Protein AF-A0A7J4SE80-F1 (afdb_monomer_lite)

Radius of gyration: 11.25 Å; chains: 1; bounding box: 26×13×32 Å

Secondary structure (DSSP, 8-state):
-EEEEEEETTEEEEEEE-TTTTT---HHHHHHHHHHHHHHHS-TT--EEEE-

Foldseek 3Di:
DDWDWDDDFQETETEQDPVPPRSDDDPVSVVVVVVVVVVSVPDPRHDYYHYD

Structure (mmCIF, N/CA/C/O backbone):
data_AF-A0A7J4SE80-F1
#
_entry.id   AF-A0A7J4SE80-F1
#
loop_
_atom_site.group_PDB
_atom_site.id
_atom_site.type_symbol
_atom_site.label_atom_id
_atom_site.label_alt_id
_atom_site.label_comp_id
_atom_site.label_asym_id
_atom_site.label_entity_id
_atom_site.label_seq_id
_atom_site.pdbx_PDB_ins_code
_atom_site.Cartn_x
_atom_site.Cartn_y
_atom_site.Cartn_z
_atom_site.occupancy
_atom_site.B_iso_or_equiv
_atom_site.auth_seq_id
_atom_site.auth_comp_id
_atom_site.auth_asym_id
_atom_site.auth_atom_id
_atom_site.pdbx_PDB_model_num
ATOM 1 N N . MET A 1 1 ? 11.415 2.250 -8.248 1.00 65.06 1 MET A N 1
ATOM 2 C CA . MET A 1 1 ? 10.048 1.897 -7.817 1.00 65.06 1 MET A CA 1
ATOM 3 C C . MET A 1 1 ? 9.538 2.834 -6.741 1.00 65.06 1 MET A C 1
ATOM 5 O O . MET A 1 1 ? 10.278 3.113 -5.803 1.00 65.06 1 MET A O 1
ATOM 9 N N . THR A 1 2 ? 8.283 3.272 -6.856 1.00 66.12 2 THR A N 1
ATOM 10 C CA . THR A 1 2 ? 7.586 4.038 -5.816 1.00 66.12 2 THR A CA 1
ATOM 11 C C . THR A 1 2 ? 6.466 3.174 -5.245 1.00 66.12 2 THR A C 1
ATOM 13 O O . THR A 1 2 ? 5.633 2.664 -5.988 1.00 66.12 2 THR A O 1
ATOM 16 N N . VAL A 1 3 ? 6.448 2.989 -3.925 1.00 76.06 3 VAL A N 1
ATOM 17 C CA . VAL A 1 3 ? 5.323 2.347 -3.236 1.00 76.06 3 VAL A CA 1
ATOM 18 C C . VAL A 1 3 ? 4.384 3.457 -2.782 1.00 76.06 3 VAL A C 1
ATOM 20 O O . VAL A 1 3 ? 4.735 4.259 -1.918 1.00 76.06 3 VAL A O 1
ATOM 23 N N . GLY A 1 4 ? 3.221 3.558 -3.418 1.00 83.19 4 GLY A N 1
ATOM 24 C CA . GLY A 1 4 ? 2.177 4.493 -3.012 1.00 83.19 4 GLY A CA 1
ATOM 25 C C . GLY A 1 4 ? 1.311 3.859 -1.934 1.00 83.19 4 GLY A C 1
ATOM 26 O O . GLY A 1 4 ? 0.881 2.723 -2.098 1.00 83.19 4 GLY A O 1
ATOM 27 N N . VAL A 1 5 ? 1.027 4.580 -0.850 1.00 87.00 5 VAL A N 1
ATOM 28 C CA . VAL A 1 5 ? 0.115 4.103 0.195 1.00 87.00 5 VAL A CA 1
ATOM 29 C C . VAL A 1 5 ? -0.987 5.123 0.414 1.00 87.00 5 VAL A C 1
ATOM 31 O O . VAL A 1 5 ? -0.720 6.297 0.671 1.00 87.00 5 VAL A O 1
ATOM 34 N N . VAL A 1 6 ? -2.232 4.665 0.329 1.00 89.44 6 VAL A N 1
ATOM 35 C CA . VAL A 1 6 ? -3.416 5.454 0.667 1.00 89.44 6 VAL A CA 1
ATOM 36 C C . VAL A 1 6 ? -4.203 4.717 1.738 1.00 89.44 6 VAL A C 1
ATOM 38 O O . VAL A 1 6 ? -4.645 3.589 1.529 1.00 89.44 6 VAL A O 1
ATOM 41 N N . THR A 1 7 ? -4.414 5.368 2.877 1.00 89.94 7 THR A N 1
ATOM 42 C CA . THR A 1 7 ? -5.221 4.811 3.965 1.00 89.94 7 THR A CA 1
ATOM 43 C C .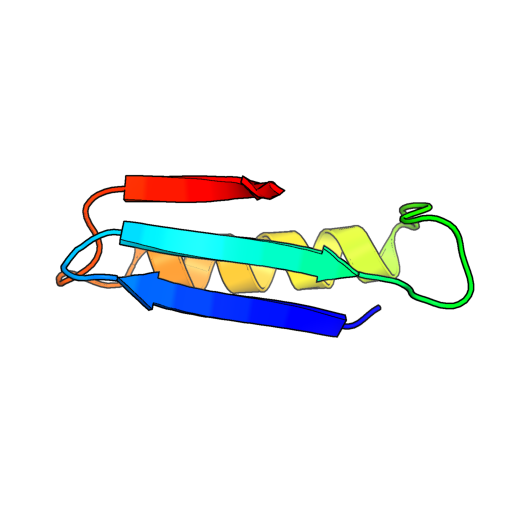 THR A 1 7 ? -6.685 5.217 3.803 1.00 89.94 7 THR A C 1
ATOM 45 O O . THR A 1 7 ? -7.008 6.402 3.722 1.00 89.94 7 THR A O 1
ATOM 48 N N . GLN A 1 8 ? -7.584 4.233 3.771 1.00 89.56 8 GLN A N 1
ATOM 49 C CA . GLN A 1 8 ? -9.035 4.411 3.745 1.00 89.56 8 GLN A CA 1
ATOM 50 C C . GLN A 1 8 ? -9.650 3.729 4.972 1.00 89.56 8 GLN A C 1
ATOM 52 O O . GLN A 1 8 ? -9.828 2.510 5.013 1.00 89.56 8 GLN A O 1
ATOM 57 N N . GLY A 1 9 ? -9.945 4.516 6.009 1.00 91.06 9 GLY A N 1
ATOM 58 C CA . GLY A 1 9 ? -10.342 3.971 7.308 1.00 91.06 9 GLY A CA 1
ATOM 59 C C . GLY A 1 9 ? -9.203 3.15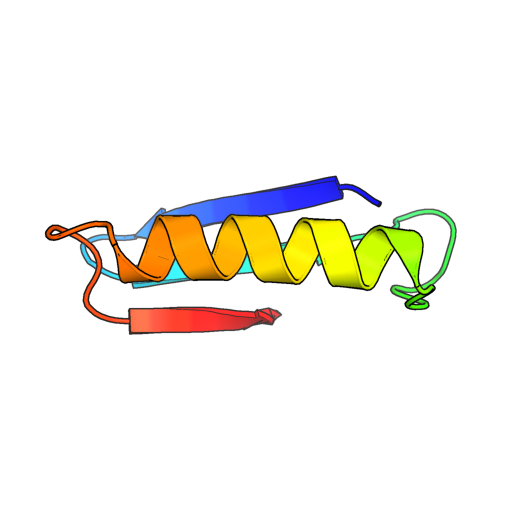1 7.916 1.00 91.06 9 GLY A C 1
ATOM 60 O O . GLY A 1 9 ? -8.118 3.678 8.117 1.00 91.06 9 GLY A O 1
ATOM 61 N N . GLN A 1 10 ? -9.439 1.862 8.167 1.00 93.19 10 GLN A N 1
ATOM 62 C CA . GLN A 1 10 ? -8.429 0.922 8.681 1.00 93.19 10 GLN A CA 1
ATOM 63 C C . GLN A 1 10 ? -7.786 0.068 7.574 1.00 93.19 10 GLN A C 1
ATOM 65 O O . GLN A 1 10 ? -7.217 -0.990 7.843 1.00 93.19 10 GLN A O 1
ATOM 70 N N . THR A 1 11 ? -7.930 0.476 6.313 1.00 92.94 11 THR A N 1
ATOM 71 C CA . THR A 1 11 ? -7.403 -0.256 5.156 1.00 92.94 11 THR A CA 1
ATOM 72 C C . THR A 1 11 ? -6.276 0.530 4.514 1.00 92.94 11 THR A C 1
ATOM 74 O O . THR A 1 11 ? -6.491 1.667 4.099 1.00 92.94 11 THR A O 1
ATOM 77 N N . ALA A 1 12 ? -5.098 -0.076 4.386 1.00 92.62 12 ALA A N 1
ATOM 78 C CA . ALA A 1 12 ? -4.015 0.461 3.572 1.00 92.62 12 ALA A CA 1
ATOM 79 C C . ALA A 1 12 ? -4.131 -0.082 2.144 1.00 92.62 12 ALA A C 1
ATOM 81 O O . ALA A 1 12 ? -4.059 -1.291 1.926 1.00 92.62 12 ALA A O 1
ATOM 82 N N . VAL A 1 13 ? -4.302 0.804 1.166 1.00 91.62 13 VAL A N 1
ATOM 83 C CA . VAL A 1 13 ? -4.209 0.471 -0.258 1.00 91.62 13 VAL A CA 1
ATOM 84 C C . VAL A 1 13 ? -2.790 0.781 -0.711 1.00 91.62 13 VAL A C 1
ATOM 86 O O . VAL A 1 13 ? -2.374 1.939 -0.704 1.00 91.62 13 VAL A O 1
ATOM 89 N N . VAL A 1 14 ? -2.049 -0.265 -1.061 1.00 89.00 14 VAL A N 1
ATOM 90 C CA . VAL A 1 14 ? -0.652 -0.209 -1.481 1.00 89.00 14 VAL A CA 1
ATOM 91 C C . VAL A 1 14 ? -0.600 -0.362 -2.995 1.00 89.00 14 VAL A C 1
ATOM 93 O O . VAL A 1 14 ? -0.879 -1.437 -3.520 1.00 89.00 14 VAL A O 1
ATOM 96 N N . THR A 1 15 ? -0.239 0.716 -3.682 1.00 86.12 15 THR A N 1
ATOM 97 C CA . THR A 1 15 ? -0.041 0.738 -5.129 1.00 86.12 15 THR A CA 1
ATOM 98 C C . THR A 1 15 ? 1.428 0.512 -5.441 1.00 86.12 15 THR A C 1
ATOM 100 O O . THR A 1 15 ? 2.291 1.316 -5.072 1.00 86.12 15 THR A O 1
ATOM 103 N N . LEU A 1 16 ? 1.713 -0.575 -6.148 1.00 81.31 16 LEU A N 1
ATOM 104 C CA . LEU A 1 16 ? 3.054 -0.931 -6.587 1.00 81.31 16 LEU A CA 1
ATOM 105 C C . LEU A 1 16 ? 3.290 -0.343 -7.980 1.00 81.31 16 LEU A C 1
ATOM 107 O O . LEU A 1 16 ? 3.031 -1.023 -8.966 1.00 81.31 16 LEU A O 1
ATOM 111 N N . SER A 1 17 ? 3.757 0.911 -8.084 1.00 67.44 17 SER A N 1
ATOM 112 C CA . SER A 1 17 ? 4.028 1.521 -9.394 1.00 67.44 17 SER A CA 1
ATOM 113 C C . SER A 1 17 ? 5.523 1.688 -9.689 1.00 67.44 17 SER A C 1
ATOM 115 O O . SER A 1 17 ? 6.296 2.361 -8.998 1.00 67.44 17 SER A O 1
ATOM 117 N N . GLU A 1 18 ? 5.936 1.092 -10.803 1.00 62.56 18 GLU A N 1
ATOM 118 C CA . GLU A 1 18 ? 6.953 1.686 -11.663 1.00 62.56 18 GLU A CA 1
ATOM 119 C C . GLU A 1 18 ? 6.259 2.096 -12.952 1.00 62.56 18 GLU A C 1
ATOM 121 O O . GLU A 1 18 ? 6.106 1.279 -13.859 1.00 62.56 18 GLU A O 1
ATOM 126 N N . GLU A 1 19 ? 5.843 3.364 -13.038 1.00 58.72 19 GLU A N 1
ATOM 127 C CA . GLU A 1 19 ? 5.241 3.929 -14.258 1.00 58.72 19 GLU A CA 1
ATOM 128 C C . GLU A 1 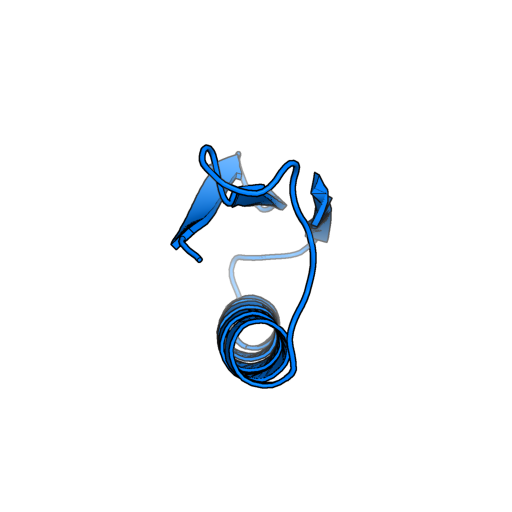19 ? 6.120 3.692 -15.500 1.00 58.72 19 GLU A C 1
ATOM 130 O O . GLU A 1 19 ? 5.612 3.577 -16.611 1.00 58.72 19 GLU A O 1
ATOM 135 N N . ALA A 1 20 ? 7.436 3.558 -15.310 1.00 56.09 20 ALA A N 1
ATOM 136 C CA . ALA A 1 20 ? 8.405 3.303 -16.370 1.00 56.09 20 ALA A CA 1
ATOM 137 C C . ALA A 1 20 ? 8.580 1.816 -16.754 1.00 56.09 20 ALA A C 1
ATOM 139 O O . ALA A 1 20 ? 9.133 1.544 -17.819 1.00 56.09 20 ALA A O 1
ATOM 140 N N . SER A 1 21 ? 8.117 0.860 -15.935 1.00 62.06 21 SER A N 1
ATOM 141 C CA . SER A 1 21 ? 8.502 -0.563 -16.054 1.00 62.06 21 SER A CA 1
ATOM 142 C C . SER A 1 21 ? 7.331 -1.552 -16.081 1.00 62.06 21 SER A C 1
ATOM 144 O O . SER A 1 21 ? 7.556 -2.750 -15.922 1.00 62.06 21 SER A O 1
ATOM 146 N N . ASN A 1 22 ? 6.083 -1.102 -16.263 1.00 67.19 22 ASN A N 1
ATOM 147 C CA . ASN A 1 22 ? 4.887 -1.968 -16.218 1.00 67.19 22 ASN A CA 1
ATOM 148 C C . ASN A 1 22 ? 4.804 -2.824 -14.934 1.00 67.19 22 ASN A C 1
ATOM 150 O O . ASN A 1 22 ? 4.438 -3.997 -14.994 1.00 67.19 22 ASN A O 1
ATOM 154 N N . ASN A 1 23 ? 5.184 -2.258 -13.784 1.00 64.56 23 ASN A N 1
ATOM 155 C CA . ASN A 1 23 ? 5.245 -2.961 -12.493 1.00 64.56 23 ASN A CA 1
ATOM 156 C C . ASN A 1 23 ? 6.191 -4.178 -12.477 1.00 64.56 23 ASN A C 1
ATOM 158 O O . ASN A 1 23 ? 5.985 -5.113 -11.704 1.00 64.56 23 ASN A O 1
ATOM 162 N N . ALA A 1 24 ? 7.228 -4.194 -13.320 1.00 70.00 24 ALA A N 1
ATOM 163 C CA . ALA A 1 24 ? 8.284 -5.190 -13.201 1.00 70.00 24 ALA A CA 1
ATOM 164 C C . ALA A 1 24 ? 8.959 -5.081 -11.823 1.00 70.00 24 ALA A C 1
ATOM 166 O O . ALA A 1 24 ? 9.345 -3.997 -11.391 1.00 70.00 24 ALA A O 1
ATOM 167 N N . PHE A 1 25 ? 9.094 -6.220 -11.144 1.00 71.06 25 PHE A N 1
ATOM 168 C CA . PHE A 1 25 ? 9.770 -6.308 -9.854 1.00 71.06 25 PHE A CA 1
ATOM 169 C C . PHE A 1 25 ? 11.222 -6.749 -10.052 1.00 71.06 25 PHE A C 1
ATOM 171 O O . PHE A 1 25 ? 11.500 -7.750 -10.714 1.00 71.06 25 PHE A O 1
ATOM 178 N N . ASP A 1 26 ? 12.138 -6.031 -9.421 1.00 71.31 26 ASP A N 1
ATOM 179 C CA . ASP A 1 26 ? 13.526 -6.415 -9.197 1.00 71.31 26 ASP A CA 1
ATOM 180 C C . ASP A 1 26 ? 13.800 -6.645 -7.695 1.00 71.31 26 ASP A C 1
ATOM 182 O O . ASP A 1 26 ? 12.948 -6.447 -6.823 1.00 71.31 26 ASP A O 1
ATOM 186 N N . ALA A 1 27 ? 15.004 -7.113 -7.366 1.00 69.31 27 ALA A N 1
ATOM 187 C CA . ALA A 1 27 ? 15.364 -7.415 -5.980 1.00 69.31 27 ALA A CA 1
ATOM 188 C C . ALA A 1 27 ? 15.355 -6.168 -5.071 1.00 69.31 27 ALA A C 1
ATOM 190 O O . ALA A 1 27 ? 15.090 -6.278 -3.873 1.00 69.31 27 ALA A O 1
ATOM 191 N N . VAL A 1 28 ? 15.624 -4.984 -5.631 1.00 70.00 28 VAL A N 1
ATOM 192 C CA . VAL A 1 28 ? 15.666 -3.713 -4.892 1.00 70.00 28 VAL A CA 1
ATOM 193 C C . VAL A 1 28 ? 14.247 -3.249 -4.559 1.00 70.00 28 VAL A C 1
ATOM 195 O O . VAL A 1 28 ? 13.962 -2.847 -3.431 1.00 70.00 28 VAL A O 1
ATOM 198 N N . SER A 1 29 ? 13.334 -3.375 -5.515 1.00 73.31 29 SER A N 1
ATOM 199 C CA . SER A 1 29 ? 11.913 -3.079 -5.352 1.00 73.31 29 SER A CA 1
ATOM 200 C C . SER A 1 29 ? 11.224 -4.037 -4.384 1.00 73.31 29 SER A C 1
ATOM 202 O O . SER A 1 29 ? 10.432 -3.588 -3.558 1.00 73.31 29 SER A O 1
ATOM 204 N N . MET A 1 30 ? 11.579 -5.326 -4.389 1.00 79.12 30 MET A N 1
ATOM 205 C CA . MET A 1 30 ? 11.073 -6.277 -3.388 1.00 79.12 30 MET A CA 1
ATOM 206 C C . MET A 1 30 ? 11.474 -5.913 -1.956 1.00 79.12 30 MET A C 1
ATOM 208 O O . MET A 1 30 ? 10.650 -6.021 -1.047 1.00 79.12 30 MET A O 1
ATOM 212 N N . ALA A 1 31 ? 12.705 -5.440 -1.740 1.00 83.75 31 ALA A N 1
ATOM 213 C CA . ALA A 1 31 ? 13.138 -4.995 -0.416 1.00 83.75 31 ALA A CA 1
ATOM 214 C C . ALA A 1 31 ? 12.333 -3.774 0.067 1.00 83.75 31 ALA A C 1
ATOM 216 O O . ALA A 1 31 ? 11.900 -3.740 1.219 1.00 83.75 31 ALA A O 1
ATOM 217 N N . ALA A 1 32 ? 12.079 -2.808 -0.822 1.00 82.38 32 ALA A N 1
ATOM 218 C CA . ALA A 1 32 ? 11.268 -1.630 -0.513 1.00 82.38 32 ALA A CA 1
ATOM 219 C C . ALA A 1 32 ? 9.808 -1.994 -0.191 1.00 82.38 32 ALA A C 1
ATOM 221 O O . ALA A 1 32 ? 9.253 -1.504 0.790 1.00 82.38 32 ALA A O 1
ATOM 222 N N . ILE A 1 33 ? 9.209 -2.905 -0.965 1.00 84.38 33 ILE A N 1
ATOM 223 C CA . ILE A 1 33 ? 7.849 -3.406 -0.717 1.00 84.38 33 ILE A CA 1
ATOM 224 C C . ILE A 1 33 ? 7.774 -4.132 0.624 1.00 84.38 33 ILE A C 1
ATOM 226 O O . ILE A 1 33 ? 6.873 -3.871 1.415 1.00 84.38 33 ILE A O 1
ATOM 230 N N . SER A 1 34 ? 8.732 -5.016 0.908 1.00 87.38 34 SER A N 1
ATOM 231 C CA . SER A 1 34 ? 8.771 -5.755 2.171 1.00 87.38 34 SER A CA 1
ATOM 232 C C . SER A 1 34 ? 8.882 -4.820 3.37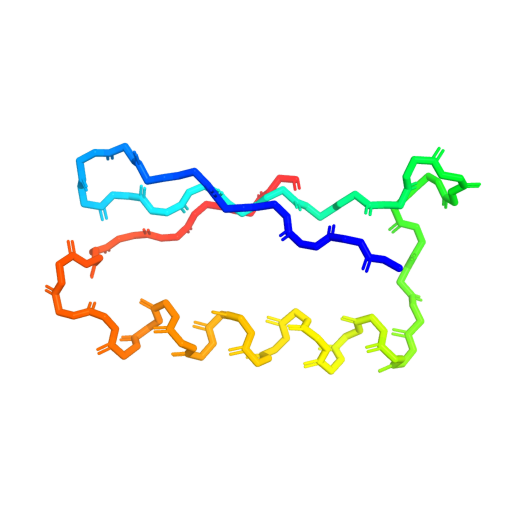6 1.00 87.38 34 SER A C 1
ATOM 234 O O . SER A 1 34 ? 8.215 -5.051 4.385 1.00 87.38 34 SER A O 1
ATOM 236 N N . ALA A 1 35 ? 9.709 -3.776 3.286 1.00 90.12 35 ALA A N 1
ATOM 237 C CA . ALA A 1 35 ? 9.850 -2.790 4.352 1.00 90.12 35 ALA A CA 1
ATOM 238 C C . ALA A 1 35 ? 8.537 -2.028 4.590 1.00 90.12 35 ALA A C 1
ATOM 240 O O . ALA A 1 35 ? 8.111 -1.884 5.735 1.00 90.12 35 ALA A O 1
ATOM 241 N N . GLU A 1 36 ? 7.863 -1.607 3.517 1.00 89.44 36 GLU A N 1
ATOM 242 C CA . GLU A 1 36 ? 6.610 -0.858 3.619 1.00 89.44 36 GLU A CA 1
ATOM 243 C C . GLU A 1 36 ? 5.461 -1.717 4.157 1.00 89.44 36 GLU A C 1
ATOM 245 O O . GLU A 1 36 ? 4.724 -1.287 5.042 1.00 89.44 36 GLU A O 1
ATOM 250 N N . LEU A 1 37 ? 5.342 -2.966 3.700 1.00 90.38 37 LEU A N 1
ATOM 251 C CA . LEU A 1 37 ? 4.346 -3.900 4.226 1.00 90.38 37 LEU A CA 1
ATOM 252 C C . LEU A 1 37 ? 4.584 -4.207 5.707 1.00 90.38 37 LEU A C 1
ATOM 254 O O . LEU A 1 37 ? 3.625 -4.243 6.471 1.00 90.38 37 LEU A O 1
ATOM 258 N N . THR A 1 38 ? 5.842 -4.366 6.130 1.00 93.88 38 THR A N 1
ATOM 259 C CA . THR A 1 38 ? 6.180 -4.576 7.550 1.00 93.88 38 THR A CA 1
ATOM 260 C C . THR A 1 38 ? 5.736 -3.379 8.388 1.00 93.88 38 THR A C 1
ATOM 262 O O . THR A 1 38 ? 5.048 -3.548 9.390 1.00 93.88 38 THR A O 1
ATOM 265 N N . ARG A 1 39 ? 6.034 -2.159 7.924 1.00 94.50 39 ARG A N 1
ATOM 266 C CA . ARG A 1 39 ? 5.602 -0.919 8.583 1.00 94.50 39 ARG A CA 1
ATOM 267 C C . ARG A 1 39 ? 4.079 -0.838 8.725 1.00 94.50 39 ARG A C 1
ATOM 269 O O . ARG A 1 39 ? 3.596 -0.390 9.758 1.00 94.50 39 ARG A O 1
ATOM 276 N N . LEU A 1 40 ? 3.331 -1.253 7.700 1.00 92.94 40 LEU A N 1
ATOM 277 C CA . LEU A 1 40 ? 1.864 -1.261 7.717 1.00 92.94 40 LEU A CA 1
ATOM 278 C C . LEU A 1 40 ? 1.276 -2.363 8.602 1.00 92.94 40 LEU A C 1
ATOM 280 O O . LEU A 1 40 ? 0.196 -2.183 9.149 1.00 92.94 40 LEU A O 1
ATOM 284 N N . MET A 1 41 ? 1.966 -3.495 8.745 1.00 92.50 41 MET A N 1
ATOM 285 C CA . MET A 1 41 ? 1.561 -4.571 9.653 1.00 92.50 41 MET A CA 1
ATOM 286 C C . MET A 1 41 ? 1.776 -4.210 11.126 1.00 92.50 41 MET A C 1
ATOM 288 O O . MET A 1 41 ? 1.016 -4.670 11.976 1.00 92.50 41 MET A O 1
ATOM 292 N N . ASP A 1 42 ? 2.787 -3.391 11.416 1.00 95.56 42 ASP A N 1
ATOM 293 C CA . ASP A 1 42 ? 3.069 -2.886 12.763 1.00 95.56 42 ASP A CA 1
ATOM 294 C C . ASP A 1 42 ? 2.172 -1.696 13.157 1.00 95.56 42 ASP A C 1
ATOM 296 O O . ASP A 1 42 ? 2.174 -1.274 14.316 1.00 95.56 42 ASP A O 1
ATOM 300 N N . ASP A 1 43 ? 1.397 -1.150 12.214 1.00 94.62 43 ASP A N 1
ATOM 301 C CA . ASP A 1 43 ? 0.489 -0.033 12.456 1.00 94.62 43 ASP A CA 1
ATOM 302 C C . ASP A 1 43 ? -0.807 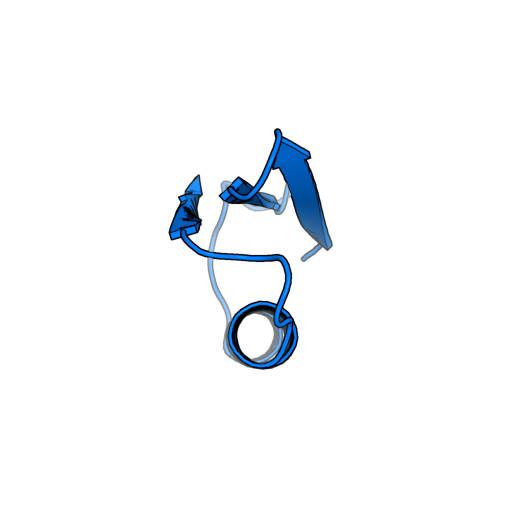-0.523 13.143 1.00 94.62 43 ASP A C 1
ATOM 304 O O . ASP A 1 43 ? -1.592 -1.258 12.536 1.00 94.62 43 ASP A O 1
ATOM 308 N N . PRO A 1 44 ? -1.075 -0.125 14.404 1.00 94.50 44 PRO A N 1
ATOM 309 C CA . PRO A 1 44 ? -2.232 -0.608 15.158 1.00 94.50 44 PRO A CA 1
ATOM 310 C C . PRO A 1 44 ? -3.581 -0.116 14.609 1.00 94.50 44 PRO A C 1
ATOM 312 O O . PRO A 1 44 ? -4.624 -0.696 14.945 1.00 94.50 44 PRO A O 1
ATOM 315 N N . ASP A 1 45 ? -3.573 0.931 13.779 1.00 94.62 45 ASP A N 1
ATOM 316 C CA . ASP A 1 45 ? -4.767 1.501 13.159 1.00 94.62 45 ASP A CA 1
ATOM 317 C C . ASP A 1 45 ? -5.109 0.817 11.825 1.00 94.62 45 ASP A C 1
ATOM 319 O O . ASP A 1 45 ? -6.247 0.915 11.349 1.00 94.62 45 ASP A O 1
ATOM 323 N N . ILE A 1 46 ? -4.171 0.054 11.253 1.00 95.44 46 ILE A N 1
ATOM 324 C CA . ILE A 1 46 ? -4.378 -0.747 10.047 1.00 95.44 46 ILE A CA 1
ATOM 325 C C . ILE A 1 46 ? -4.881 -2.147 10.421 1.00 95.44 46 ILE A C 1
ATOM 327 O O . ILE A 1 46 ? -4.331 -2.866 11.252 1.00 95.44 46 ILE A O 1
ATOM 331 N N . ARG A 1 47 ? -5.973 -2.563 9.780 1.00 94.00 47 ARG A N 1
ATOM 332 C CA . ARG A 1 47 ? -6.602 -3.885 9.945 1.00 94.00 47 ARG A CA 1
ATOM 333 C C . ARG A 1 47 ? -6.627 -4.699 8.663 1.00 94.00 47 ARG A C 1
ATOM 335 O O . ARG A 1 47 ? -6.860 -5.904 8.721 1.00 9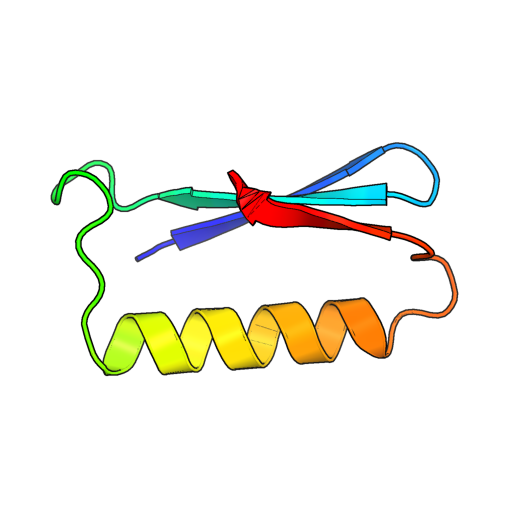4.00 47 ARG A O 1
ATOM 342 N N . SER A 1 48 ? -6.401 -4.065 7.516 1.00 94.00 48 SER A N 1
ATOM 343 C CA . SER A 1 48 ? -6.268 -4.768 6.246 1.00 94.00 48 SER A CA 1
ATOM 344 C C . SER A 1 48 ? -5.330 -4.037 5.292 1.00 94.00 48 SER A C 1
ATOM 346 O O . SER A 1 48 ? -5.193 -2.814 5.347 1.00 94.00 48 SER A O 1
ATOM 348 N N . ILE A 1 49 ? -4.685 -4.807 4.420 1.00 92.12 49 ILE A N 1
ATOM 349 C CA . ILE A 1 49 ? -3.787 -4.306 3.384 1.00 92.12 49 ILE A CA 1
ATOM 350 C C . ILE A 1 49 ? -4.273 -4.867 2.049 1.00 92.12 49 ILE A C 1
ATOM 352 O O . ILE A 1 49 ? -4.433 -6.079 1.903 1.00 92.12 49 ILE A O 1
ATOM 356 N N . VAL A 1 50 ? -4.516 -3.986 1.083 1.00 91.50 50 VAL A N 1
ATOM 357 C CA . VAL A 1 50 ? -4.864 -4.334 -0.298 1.00 91.50 50 VAL A CA 1
ATOM 358 C C . VAL A 1 50 ? -3.703 -3.927 -1.187 1.00 91.50 50 VAL A C 1
ATOM 360 O O . VAL A 1 50 ? -3.258 -2.786 -1.126 1.00 91.50 50 VAL A O 1
ATOM 363 N N . ILE A 1 51 ? -3.222 -4.853 -2.011 1.00 88.81 51 ILE A N 1
ATOM 364 C CA . ILE A 1 51 ? -2.109 -4.624 -2.934 1.00 88.81 51 ILE A CA 1
ATOM 365 C C . ILE A 1 51 ? -2.678 -4.523 -4.348 1.00 88.81 51 ILE A C 1
ATOM 367 O O . ILE A 1 51 ? -3.454 -5.393 -4.753 1.00 88.81 51 ILE A O 1
ATOM 371 N N . THR A 1 52 ? -2.301 -3.471 -5.075 1.00 85.38 52 THR A N 1
ATOM 372 C CA . THR A 1 52 ? -2.742 -3.200 -6.450 1.00 85.38 52 THR A CA 1
ATOM 373 C C . THR A 1 52 ? -1.627 -2.678 -7.342 1.00 85.38 52 THR A C 1
ATOM 375 O O . THR A 1 52 ? -0.622 -2.135 -6.827 1.00 85.38 52 THR A O 1
#

Sequence (52 aa):
MTVGVVTQGQTAVVTLSEEASNNAFDAVSMAAISAELTRLMDDPDIRSIVIT

pLDDT: mean 82.87, std 11.57, range [56.09, 95.56]